Protein AF-A0A953XX83-F1 (afdb_monomer)

Secondary structure (DSSP, 8-state):
--EEEE-S-EETHHHHHHHHSSEEEEESSS--EE--GGGGTPPPPHHHHHHHHHHHHHHHHHHHHHHT-EE-HHHHHHHTS-SEEE-GGGHHHHHHHHHHHHHTS-HHHHHHHHHHHHHHHHHHHHHHTTT---HHHHHTSHHHHHHHHHHHHHHHTT--

Mean predicted aligned error: 3.91 Å

Nearest PDB structures (foldseek):
  1rjn-assembly1_B-2  TM=7.830E-01  e=1.207E-06  Mycobacterium tuberculosis
  1q51-assembly1_B  TM=7.077E-01  e=5.776E-07  Mycobacterium tuberculosis H37Rv
  1q52-assembly1_D  TM=7.060E-01  e=1.543E-06  Mycobacterium tuberculosis H37Rv
  1rjn-assembly1_A-2  TM=7.533E-01  e=2.521E-06  Mycobacterium tuberculosis
  4qii-assembly1_B  TM=6.605E-01  e=7.384E-07  Mycobacterium tuberculosis H37Rv

Foldseek 3Di:
DFEALALAEQEAVRLLVLLQGPAYEYAQDRHWHAYLCVVLVQDDDLLSLLSLCLQQNDVLSVVRNVVSDGHHPVVCCVSRSHVYYDHNVCRVVVRVVVVVVLVVDDPVVSVVVVCVSCVVSVVVVVVCVVPPDPSVVVCVDPVSVVSNVVVVVVVVVVVD

Solvent-accessible surface area (backbone atoms only — not comparable to full-atom values): 8538 Å² total; per-residue (Å²): 119,47,58,30,66,39,84,39,71,21,56,43,70,44,30,46,56,32,34,66,34,79,41,18,35,31,27,62,65,92,30,32,40,25,35,36,44,56,77,46,58,40,73,82,48,70,68,59,49,38,38,41,26,71,44,38,34,61,73,52,35,51,50,39,46,72,67,31,47,65,36,45,39,69,54,32,44,75,49,43,56,22,80,44,72,29,58,75,91,46,34,62,63,52,37,52,50,51,37,51,58,60,55,72,48,60,64,68,60,51,55,52,52,54,48,60,72,47,40,64,49,52,51,54,53,60,58,39,77,77,74,56,79,62,45,70,62,50,57,72,35,70,71,30,47,50,35,44,49,52,49,52,55,58,56,56,64,73,75,114

Radius of gyration: 17.25 Å; Cα contacts (8 Å, |Δi|>4): 221; chains: 1; bounding box: 45×36×39 Å

Sequence (160 aa):
PVVAAVNGHAIAGGCILAAACDSALMVNQGASIGVPELAVGVPFPPLPLEILRHAIGTPAAQRLAFSCENVAPEKALQLGLVQQLTDADKLIPAAIEEATRLGTMPRQSFVLTKRQLRAPAMQVLAALKQHAVDVTAEWHTPRVKEAIQQFVNATLKRRD

Structure (mmCIF, N/CA/C/O backbone):
data_AF-A0A953XX83-F1
#
_entry.id   AF-A0A953XX83-F1
#
loop_
_atom_site.group_PDB
_atom_site.id
_atom_site.type_symbol
_atom_site.label_atom_id
_atom_site.label_alt_id
_atom_site.label_comp_id
_atom_site.label_asym_id
_atom_site.label_entity_id
_atom_site.label_seq_id
_atom_site.pdbx_PDB_ins_code
_atom_site.Cartn_x
_atom_site.Cartn_y
_atom_site.Cartn_z
_atom_site.occupancy
_atom_site.B_iso_or_equiv
_atom_site.auth_seq_id
_atom_site.auth_comp_id
_atom_site.auth_asym_id
_atom_site.auth_atom_id
_atom_site.pdbx_PDB_model_num
ATOM 1 N N . PRO A 1 1 ? -6.446 -8.097 13.066 1.00 96.56 1 PRO A N 1
ATOM 2 C CA . PRO A 1 1 ? -6.326 -6.994 12.079 1.00 96.56 1 PRO A CA 1
ATOM 3 C C . PRO A 1 1 ? -4.853 -6.593 11.978 1.00 96.56 1 PRO A C 1
ATOM 5 O O . PRO A 1 1 ? -4.122 -6.829 12.935 1.00 96.56 1 PRO A O 1
ATOM 8 N N . VAL A 1 2 ? -4.420 -6.037 10.849 1.00 98.25 2 VAL A N 1
ATOM 9 C CA . VAL A 1 2 ? -3.066 -5.487 10.673 1.00 98.25 2 VAL A CA 1
ATOM 10 C C . VAL A 1 2 ? -3.194 -4.010 10.321 1.00 98.25 2 VAL A C 1
ATOM 12 O O . VAL A 1 2 ? -3.904 -3.687 9.372 1.00 98.25 2 VAL A O 1
ATOM 15 N N . VAL A 1 3 ? -2.522 -3.134 11.068 1.00 98.75 3 VAL A N 1
ATOM 16 C CA . VAL A 1 3 ? -2.539 -1.681 10.849 1.00 98.75 3 VAL A CA 1
ATOM 17 C C . VAL A 1 3 ? -1.120 -1.205 10.550 1.00 98.75 3 VAL A C 1
ATOM 19 O O . VAL A 1 3 ? -0.202 -1.515 11.307 1.00 98.75 3 VAL A O 1
ATOM 22 N N . ALA A 1 4 ? -0.932 -0.483 9.446 1.00 98.81 4 ALA A N 1
ATOM 23 C CA . ALA A 1 4 ? 0.338 0.161 9.125 1.00 98.81 4 ALA A CA 1
AT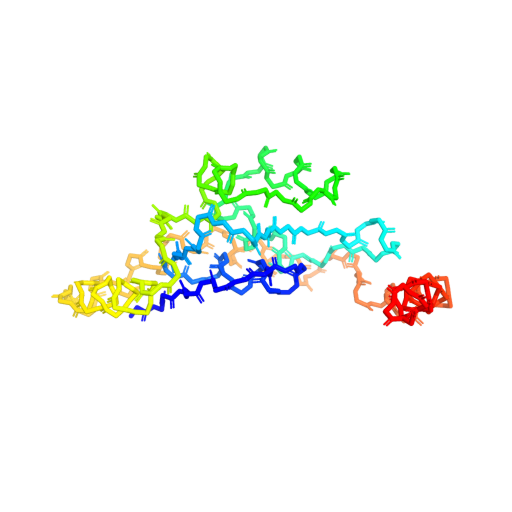OM 24 C C . ALA A 1 4 ? 0.425 1.540 9.791 1.00 98.81 4 ALA A C 1
ATOM 26 O O . ALA A 1 4 ? -0.489 2.351 9.665 1.00 98.81 4 ALA A O 1
ATOM 27 N N . ALA A 1 5 ? 1.548 1.813 10.452 1.00 98.75 5 ALA A N 1
ATOM 28 C CA . ALA A 1 5 ? 1.916 3.133 10.951 1.00 98.75 5 ALA A CA 1
ATOM 29 C C . ALA A 1 5 ? 3.070 3.679 10.095 1.00 98.75 5 ALA A C 1
ATOM 31 O O . ALA A 1 5 ? 4.228 3.314 10.292 1.00 98.75 5 ALA A O 1
ATOM 32 N N . VAL A 1 6 ? 2.752 4.515 9.109 1.00 98.69 6 VAL A N 1
ATOM 33 C CA . VAL A 1 6 ? 3.701 5.043 8.123 1.00 98.69 6 VAL A CA 1
ATOM 34 C C . VAL A 1 6 ? 4.324 6.338 8.650 1.00 98.69 6 VAL A C 1
ATOM 36 O O . VAL A 1 6 ? 3.765 7.425 8.518 1.00 98.69 6 VAL A O 1
ATOM 39 N N . ASN A 1 7 ? 5.495 6.215 9.273 1.00 98.06 7 ASN A N 1
ATOM 40 C CA . ASN A 1 7 ? 6.207 7.306 9.949 1.00 98.06 7 ASN A CA 1
ATOM 41 C C . ASN A 1 7 ? 7.165 8.111 9.049 1.00 98.06 7 ASN A C 1
ATOM 43 O O . ASN A 1 7 ? 7.943 8.918 9.551 1.00 98.06 7 ASN A O 1
ATOM 47 N N . GLY A 1 8 ? 7.145 7.875 7.738 1.00 97.94 8 GLY A N 1
ATOM 48 C CA . GLY A 1 8 ? 8.071 8.467 6.778 1.00 97.94 8 GLY A CA 1
ATOM 49 C C . GLY A 1 8 ? 7.779 7.990 5.358 1.00 97.94 8 GLY A C 1
ATOM 50 O O . GLY A 1 8 ? 6.660 7.582 5.048 1.00 97.94 8 GLY A O 1
ATOM 51 N N . HIS A 1 9 ? 8.780 8.029 4.481 1.00 98.25 9 HIS A N 1
ATOM 52 C CA . HIS A 1 9 ? 8.607 7.592 3.096 1.00 98.25 9 HIS A CA 1
ATOM 53 C C . HIS A 1 9 ? 8.284 6.089 2.987 1.00 98.25 9 HIS A C 1
ATOM 55 O O . HIS A 1 9 ? 9.043 5.247 3.465 1.00 98.25 9 HIS A O 1
ATOM 61 N N . ALA A 1 10 ? 7.199 5.753 2.291 1.00 98.31 10 ALA A N 1
ATOM 62 C CA . ALA A 1 10 ? 6.774 4.390 1.975 1.00 98.31 10 ALA A CA 1
ATOM 63 C C . ALA A 1 10 ? 6.807 4.179 0.455 1.00 98.31 10 ALA A C 1
ATOM 65 O O . ALA A 1 10 ? 5.803 4.313 -0.237 1.00 98.31 10 ALA A O 1
ATOM 66 N N . ILE A 1 11 ? 7.989 3.888 -0.084 1.00 97.31 11 ILE A N 1
ATOM 67 C CA . ILE A 1 11 ? 8.221 3.833 -1.534 1.00 97.31 11 ILE A CA 1
ATOM 68 C C . ILE A 1 11 ? 8.301 2.385 -2.014 1.00 97.31 11 ILE A C 1
ATOM 70 O O . ILE A 1 11 ? 8.857 1.532 -1.315 1.00 97.31 11 ILE A O 1
ATOM 74 N N . ALA A 1 12 ? 7.768 2.116 -3.208 1.00 95.62 12 ALA A N 1
ATOM 75 C CA . ALA A 1 12 ? 7.785 0.806 -3.853 1.00 95.62 12 ALA A CA 1
ATOM 76 C C . ALA A 1 12 ? 7.187 -0.273 -2.931 1.00 95.62 12 ALA A C 1
ATOM 78 O O . ALA A 1 12 ? 6.018 -0.196 -2.545 1.00 95.62 12 ALA A O 1
ATOM 79 N N . GLY A 1 13 ? 8.000 -1.230 -2.473 1.00 95.94 13 GLY A N 1
ATOM 80 C CA . GLY A 1 13 ? 7.577 -2.254 -1.515 1.00 95.94 13 GLY A CA 1
ATOM 81 C C . GLY A 1 13 ? 6.966 -1.687 -0.226 1.00 95.94 13 GLY A C 1
ATOM 82 O O . GLY A 1 13 ? 6.027 -2.275 0.300 1.00 95.94 13 GLY A O 1
ATOM 83 N N . GLY A 1 14 ? 7.422 -0.521 0.248 1.00 97.94 14 GLY A N 1
ATOM 84 C CA . GLY A 1 14 ? 6.831 0.148 1.413 1.00 97.94 14 GLY A CA 1
ATOM 85 C C . GLY A 1 14 ? 5.379 0.580 1.181 1.00 97.94 14 GLY A C 1
ATOM 86 O O . GLY A 1 14 ? 4.534 0.378 2.052 1.00 97.94 14 GLY A O 1
ATOM 87 N N . CYS A 1 15 ? 5.070 1.099 -0.014 1.00 98.38 15 CYS A N 1
ATOM 88 C CA . CYS A 1 15 ? 3.706 1.446 -0.423 1.00 98.38 15 CYS A CA 1
ATOM 89 C C . CYS A 1 15 ? 2.816 0.199 -0.460 1.00 98.38 15 CYS A C 1
ATOM 91 O O . CYS A 1 15 ? 1.716 0.191 0.089 1.00 98.38 15 CYS A O 1
ATOM 93 N N . ILE A 1 16 ? 3.326 -0.889 -1.041 1.00 98.06 16 ILE A N 1
ATOM 94 C CA . ILE A 1 16 ? 2.590 -2.153 -1.147 1.00 98.06 16 ILE A CA 1
ATOM 95 C C . ILE A 1 16 ? 2.338 -2.790 0.220 1.00 98.06 16 ILE A C 1
ATOM 97 O O . ILE A 1 16 ? 1.250 -3.314 0.450 1.00 98.06 16 ILE A O 1
ATOM 101 N N . LEU A 1 17 ? 3.300 -2.726 1.144 1.00 98.19 17 LEU A N 1
ATOM 102 C CA . LEU A 1 17 ? 3.103 -3.200 2.514 1.00 98.19 17 LEU A CA 1
ATOM 103 C C . LEU A 1 17 ? 1.998 -2.413 3.225 1.00 98.19 17 LEU A C 1
ATOM 105 O O . LEU A 1 17 ? 1.136 -3.029 3.848 1.00 98.19 17 LEU A O 1
ATOM 109 N N . ALA A 1 18 ? 1.981 -1.083 3.086 1.00 98.50 18 ALA A N 1
ATOM 110 C CA . ALA A 1 18 ? 0.914 -0.252 3.639 1.00 98.50 18 ALA A CA 1
ATOM 111 C C . ALA A 1 18 ? -0.453 -0.596 3.018 1.00 98.50 18 ALA A C 1
ATOM 113 O O . ALA A 1 18 ? -1.411 -0.845 3.746 1.00 98.50 18 ALA A O 1
ATOM 114 N N . ALA A 1 19 ? -0.523 -0.713 1.688 1.00 98.12 19 ALA A N 1
ATOM 115 C CA . ALA A 1 19 ? -1.741 -1.058 0.954 1.00 98.12 19 ALA A CA 1
ATOM 116 C C . ALA A 1 19 ? -2.268 -2.480 1.248 1.00 98.12 19 ALA A C 1
ATOM 118 O O . ALA A 1 19 ? -3.454 -2.753 1.079 1.00 98.12 19 ALA A O 1
ATOM 119 N N . ALA A 1 20 ? -1.406 -3.404 1.687 1.00 97.94 20 ALA A N 1
ATOM 120 C CA . ALA A 1 20 ? -1.792 -4.774 2.031 1.00 97.94 20 ALA A CA 1
ATOM 121 C C . ALA A 1 20 ? -2.402 -4.918 3.442 1.00 97.94 20 ALA A C 1
ATOM 123 O O . ALA A 1 20 ? -3.010 -5.961 3.752 1.00 97.94 20 ALA A O 1
ATOM 124 N N . CYS A 1 21 ? -2.223 -3.916 4.308 1.00 98.44 21 CYS A N 1
ATOM 125 C CA . CYS A 1 21 ? -2.787 -3.888 5.657 1.00 98.44 21 CYS A CA 1
ATOM 126 C C . CYS A 1 21 ? -4.319 -3.754 5.636 1.00 98.44 21 CYS A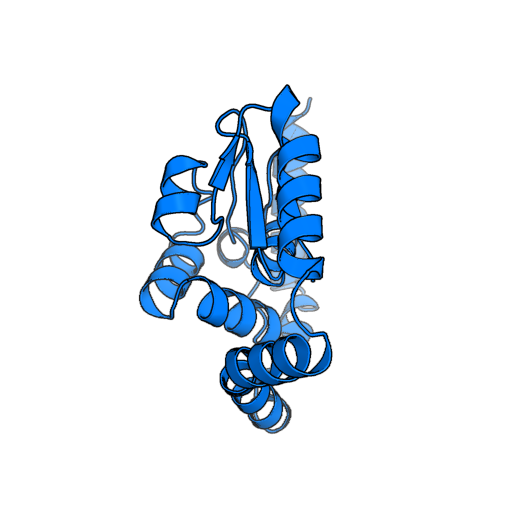 C 1
ATOM 128 O O . CYS A 1 21 ? -4.937 -3.557 4.597 1.00 98.44 21 CYS A O 1
ATOM 130 N N . ASP A 1 22 ? -4.961 -3.958 6.787 1.00 98.00 22 ASP A N 1
ATOM 131 C CA . ASP A 1 22 ? -6.407 -3.726 6.930 1.00 98.00 22 ASP A CA 1
ATOM 132 C C . ASP A 1 22 ? -6.730 -2.231 7.091 1.00 98.00 22 ASP A C 1
ATOM 134 O O . ASP A 1 22 ? -7.840 -1.813 6.780 1.00 98.00 22 ASP A O 1
ATOM 138 N N . SER A 1 23 ? -5.765 -1.451 7.583 1.00 98.12 23 SER A N 1
ATOM 139 C CA . SER A 1 23 ? -5.798 0.009 7.679 1.00 98.12 23 SER A CA 1
ATOM 140 C C . SER A 1 23 ? -4.363 0.549 7.666 1.00 98.12 23 SER A C 1
ATOM 142 O O . SER A 1 23 ? -3.431 -0.150 8.079 1.00 98.12 23 SER A O 1
ATOM 144 N N . ALA A 1 24 ? -4.170 1.775 7.201 1.00 98.62 24 ALA A N 1
ATOM 145 C CA . ALA A 1 24 ? -2.896 2.474 7.184 1.00 98.62 24 ALA A CA 1
ATOM 146 C C . ALA A 1 24 ? -3.078 3.922 7.649 1.00 98.62 24 ALA A C 1
ATOM 148 O O . ALA A 1 24 ? -3.916 4.662 7.131 1.00 98.62 24 ALA A O 1
ATOM 149 N N . LEU A 1 25 ? -2.268 4.323 8.624 1.00 98.81 25 LEU A N 1
ATOM 150 C CA . LEU A 1 25 ? -2.146 5.690 9.114 1.00 98.81 25 LEU A CA 1
ATOM 151 C C . LEU A 1 25 ? -0.784 6.234 8.698 1.00 98.81 25 LEU A C 1
ATOM 153 O O . LEU A 1 25 ? 0.189 5.481 8.650 1.00 98.81 25 LEU A O 1
ATOM 157 N N . MET A 1 26 ? -0.696 7.530 8.415 1.00 98.81 26 MET A N 1
ATOM 158 C CA . MET A 1 26 ? 0.540 8.156 7.943 1.00 98.81 26 MET A CA 1
ATOM 159 C C . MET A 1 26 ? 0.779 9.504 8.608 1.00 98.81 26 MET A C 1
ATOM 161 O O . MET A 1 26 ? -0.166 10.228 8.914 1.00 98.81 26 MET A O 1
ATOM 165 N N . VAL A 1 27 ? 2.046 9.860 8.817 1.00 98.81 27 VAL A N 1
ATOM 166 C CA . VAL A 1 27 ? 2.381 11.220 9.252 1.00 98.81 27 VAL A CA 1
ATOM 167 C C . VAL A 1 27 ? 1.938 12.248 8.214 1.00 98.81 27 VAL A C 1
ATOM 169 O O . VAL A 1 27 ? 2.086 12.044 7.010 1.00 98.81 27 VAL A O 1
ATOM 172 N N . ASN A 1 28 ? 1.390 13.362 8.684 1.00 98.38 28 ASN A N 1
ATOM 173 C CA . ASN A 1 28 ? 0.873 14.439 7.842 1.00 98.38 28 ASN A CA 1
ATOM 174 C C . ASN A 1 28 ? 1.964 15.266 7.143 1.00 98.38 28 ASN A C 1
ATOM 176 O O . ASN A 1 28 ? 1.646 16.015 6.230 1.00 98.38 28 ASN A O 1
ATOM 180 N N . GLN A 1 29 ? 3.231 15.150 7.545 1.00 97.25 29 GLN A N 1
ATOM 181 C CA . GLN A 1 29 ? 4.335 15.944 7.004 1.00 97.25 29 GLN A CA 1
ATOM 182 C C . GLN A 1 29 ? 5.614 15.119 6.848 1.00 97.25 29 GLN A C 1
ATOM 184 O O . GLN A 1 29 ? 5.818 14.123 7.539 1.00 97.25 29 GLN A O 1
ATOM 189 N N . GLY A 1 30 ? 6.499 15.557 5.946 1.00 96.25 30 GLY A N 1
ATOM 190 C CA . GLY A 1 30 ? 7.837 14.971 5.780 1.00 96.25 30 GLY A CA 1
ATOM 191 C C . GLY A 1 30 ? 7.850 13.528 5.261 1.00 96.25 30 GLY A C 1
ATOM 192 O O . GLY A 1 30 ? 8.843 12.824 5.424 1.00 96.25 30 GLY A O 1
ATOM 193 N N . ALA A 1 31 ? 6.758 13.075 4.646 1.00 98.06 31 ALA A N 1
ATOM 194 C CA . ALA A 1 31 ? 6.598 11.715 4.155 1.00 98.06 31 ALA A CA 1
ATOM 195 C C . ALA A 1 31 ? 5.986 11.700 2.752 1.00 98.06 31 ALA A C 1
ATOM 197 O O . ALA A 1 31 ? 5.342 12.650 2.316 1.00 98.06 31 ALA A O 1
ATOM 198 N N . SER A 1 32 ? 6.194 10.601 2.033 1.00 98.31 32 SER A N 1
ATOM 199 C CA . SER A 1 32 ? 5.564 10.361 0.736 1.00 98.31 32 SER A CA 1
ATOM 200 C C . SER A 1 32 ? 5.359 8.871 0.509 1.00 98.31 32 SER A C 1
ATOM 202 O O . SER A 1 32 ? 6.053 8.046 1.104 1.00 98.31 32 SER A O 1
ATOM 204 N N . ILE A 1 33 ? 4.393 8.516 -0.328 1.00 98.69 33 ILE A N 1
ATOM 205 C CA . ILE A 1 33 ? 4.038 7.126 -0.624 1.00 98.69 33 ILE A CA 1
ATOM 206 C C . ILE A 1 33 ? 3.788 6.974 -2.121 1.00 98.69 33 ILE A C 1
ATOM 208 O O . ILE A 1 33 ? 3.182 7.842 -2.745 1.00 98.69 33 ILE A O 1
ATOM 212 N N . GLY A 1 34 ? 4.292 5.904 -2.725 1.00 97.88 34 GLY A N 1
ATOM 213 C CA . GLY A 1 34 ? 4.199 5.745 -4.173 1.00 97.88 34 GLY A CA 1
ATOM 214 C C . GLY A 1 34 ? 4.904 4.512 -4.707 1.00 97.88 34 GLY A C 1
ATOM 215 O O . GLY A 1 34 ? 5.540 3.760 -3.965 1.00 97.88 34 GLY A O 1
ATOM 216 N N . VAL A 1 35 ? 4.763 4.323 -6.014 1.00 97.19 35 VAL A N 1
ATOM 217 C CA . VAL A 1 35 ? 5.270 3.178 -6.776 1.00 97.19 35 VAL A CA 1
ATOM 218 C C . VAL A 1 35 ? 6.059 3.664 -8.006 1.00 97.19 35 VAL A C 1
ATOM 220 O O . VAL A 1 35 ? 5.516 3.723 -9.110 1.00 97.19 35 VAL A O 1
ATOM 223 N N . PRO A 1 36 ? 7.330 4.085 -7.833 1.00 95.19 36 PRO A N 1
ATOM 224 C CA . PRO A 1 36 ? 8.138 4.674 -8.901 1.00 95.19 36 PRO A CA 1
ATOM 225 C C . PRO A 1 36 ? 8.874 3.642 -9.778 1.00 95.19 36 PRO A C 1
ATOM 227 O O . PRO A 1 36 ? 9.781 4.009 -10.522 1.00 95.19 36 PRO A O 1
ATOM 230 N N . GLU A 1 37 ? 8.545 2.351 -9.687 1.00 94.44 37 GLU A N 1
ATOM 231 C CA . GLU A 1 37 ? 9.291 1.240 -10.294 1.00 94.44 37 GLU A CA 1
ATOM 232 C C . GLU A 1 37 ? 9.511 1.416 -11.804 1.00 94.44 37 GLU A C 1
ATOM 234 O O . GLU A 1 37 ? 10.614 1.155 -12.294 1.00 94.44 37 GLU A O 1
ATOM 239 N N . LEU A 1 38 ? 8.517 1.929 -12.542 1.00 94.19 38 LEU A N 1
ATOM 240 C CA . LEU A 1 38 ? 8.665 2.148 -13.984 1.00 94.19 38 LEU A CA 1
ATOM 241 C C . LEU A 1 38 ? 9.714 3.224 -14.305 1.00 94.19 38 LEU A C 1
ATOM 243 O O . LEU A 1 38 ? 10.443 3.068 -15.283 1.00 94.19 38 LEU A O 1
ATOM 247 N N . ALA A 1 39 ? 9.864 4.259 -13.471 1.00 93.06 39 ALA A N 1
ATOM 248 C CA . ALA A 1 39 ? 10.912 5.271 -13.632 1.00 93.06 39 ALA A CA 1
ATOM 249 C C . ALA A 1 39 ? 12.320 4.707 -13.372 1.00 93.06 39 ALA A C 1
ATOM 251 O O . ALA A 1 39 ? 13.299 5.224 -13.905 1.00 93.06 39 ALA A O 1
ATOM 252 N N . VAL A 1 40 ? 12.427 3.622 -12.595 1.00 92.81 40 VAL A N 1
ATOM 253 C CA . VAL A 1 40 ? 13.674 2.857 -12.403 1.00 92.81 40 VAL A CA 1
ATOM 254 C C . VAL A 1 40 ? 13.932 1.900 -13.580 1.00 92.81 40 VAL A C 1
ATOM 256 O O . VAL A 1 40 ? 15.019 1.346 -13.707 1.00 92.81 40 VAL A O 1
ATOM 259 N N . GLY A 1 41 ? 12.952 1.699 -14.467 1.00 92.25 41 GLY A N 1
ATOM 260 C CA . GLY A 1 41 ? 13.017 0.725 -15.559 1.00 92.25 41 GLY A CA 1
ATOM 261 C C . GLY A 1 41 ? 12.631 -0.695 -15.137 1.00 92.25 41 GLY A C 1
ATOM 262 O O . GLY A 1 41 ? 12.892 -1.647 -15.877 1.00 92.25 41 GLY A O 1
ATOM 263 N N . VAL A 1 42 ? 12.003 -0.844 -13.966 1.00 92.25 42 VAL A N 1
ATOM 264 C CA . VAL A 1 42 ? 11.589 -2.128 -13.399 1.00 92.25 42 VAL A CA 1
ATOM 265 C C . VAL A 1 42 ? 10.093 -2.337 -13.655 1.00 92.25 42 VAL A C 1
ATOM 267 O O . VAL A 1 42 ? 9.273 -1.548 -13.186 1.00 92.25 42 VAL A O 1
ATOM 270 N N . PRO A 1 43 ? 9.692 -3.390 -14.388 1.00 90.31 43 PRO A N 1
ATOM 271 C CA . PRO A 1 43 ? 8.281 -3.680 -14.601 1.00 90.31 43 PRO A CA 1
ATOM 272 C C . PRO A 1 43 ? 7.603 -4.141 -13.304 1.00 90.31 43 PRO A C 1
ATOM 274 O O . PRO A 1 43 ? 8.186 -4.868 -12.496 1.00 90.31 43 PRO A O 1
ATOM 277 N N . PHE A 1 44 ? 6.351 -3.721 -13.121 1.00 89.69 44 PHE A N 1
ATOM 278 C CA . PHE A 1 44 ? 5.591 -3.955 -11.898 1.00 89.69 44 PHE A CA 1
ATOM 279 C C . PHE A 1 44 ? 5.014 -5.385 -11.849 1.00 89.69 44 PHE A C 1
ATOM 281 O O . PHE A 1 44 ? 4.280 -5.762 -12.768 1.00 89.69 44 PHE A O 1
ATOM 288 N N . PRO A 1 45 ? 5.289 -6.202 -10.812 1.00 89.12 45 PRO A N 1
ATOM 289 C CA . PRO A 1 45 ? 4.797 -7.576 -10.768 1.00 89.12 45 PRO A CA 1
ATOM 290 C C . PRO A 1 45 ? 3.274 -7.652 -10.560 1.00 89.12 45 PRO A C 1
ATOM 292 O O . PRO A 1 45 ? 2.692 -6.774 -9.917 1.00 89.12 45 PRO A O 1
ATOM 295 N N . PRO A 1 46 ? 2.604 -8.726 -11.016 1.00 89.94 46 PRO A N 1
ATOM 296 C CA . PRO A 1 46 ? 1.146 -8.815 -10.927 1.00 89.94 46 PRO A CA 1
ATOM 297 C C . PRO A 1 46 ? 0.581 -8.792 -9.497 1.00 89.94 46 PRO A C 1
ATOM 299 O O . PRO A 1 46 ? -0.408 -8.116 -9.237 1.00 89.94 46 PRO A O 1
ATOM 302 N N . LEU A 1 47 ? 1.226 -9.490 -8.553 1.00 91.25 47 LEU A N 1
ATOM 303 C CA . LEU A 1 47 ? 0.822 -9.542 -7.138 1.00 91.25 47 LEU A CA 1
ATOM 304 C C . LEU A 1 47 ? 0.697 -8.154 -6.485 1.00 91.25 47 LEU A C 1
ATOM 306 O O . LEU A 1 47 ? -0.395 -7.816 -6.026 1.00 91.25 47 LEU A O 1
ATOM 310 N N . PRO A 1 48 ? 1.766 -7.342 -6.414 1.00 93.75 48 PRO A N 1
ATOM 311 C CA . PRO A 1 48 ? 1.683 -6.018 -5.818 1.00 93.75 48 PRO A CA 1
ATOM 312 C C . PRO A 1 48 ? 0.743 -5.087 -6.602 1.00 93.75 48 PRO A C 1
ATOM 314 O O . PRO A 1 48 ? 0.128 -4.213 -5.997 1.00 93.75 48 PRO A O 1
ATOM 317 N N . LEU A 1 49 ? 0.565 -5.286 -7.917 1.00 93.69 49 LEU A N 1
ATOM 318 C CA . LEU A 1 49 ? -0.369 -4.481 -8.708 1.00 93.69 49 LEU A CA 1
ATOM 319 C C . LEU A 1 49 ? -1.826 -4.742 -8.307 1.00 93.69 49 LEU A C 1
ATOM 321 O O . LEU A 1 49 ? -2.604 -3.800 -8.177 1.00 93.69 49 LEU A O 1
ATOM 325 N N . GLU A 1 50 ? -2.190 -6.001 -8.063 1.00 95.25 50 GLU A N 1
ATOM 326 C CA . GLU A 1 50 ? -3.519 -6.359 -7.555 1.00 95.25 50 GLU A CA 1
ATOM 327 C C . GLU A 1 50 ? -3.746 -5.869 -6.120 1.00 95.25 50 GLU A C 1
ATOM 329 O O . GLU A 1 50 ? -4.849 -5.433 -5.795 1.00 95.25 50 GLU A O 1
ATOM 334 N N . ILE A 1 51 ? -2.707 -5.854 -5.274 1.00 96.75 51 ILE A N 1
ATOM 335 C CA . ILE A 1 51 ? -2.781 -5.228 -3.941 1.00 96.75 51 ILE A CA 1
ATOM 336 C C . ILE A 1 51 ? -3.081 -3.730 -4.075 1.00 96.75 51 ILE A C 1
ATOM 338 O O . ILE A 1 51 ? -3.990 -3.222 -3.420 1.00 96.75 51 ILE A O 1
ATOM 342 N N . LEU A 1 52 ? -2.368 -3.029 -4.960 1.00 97.19 52 LEU A N 1
ATOM 343 C CA . LEU A 1 52 ? -2.581 -1.602 -5.192 1.00 97.19 52 LEU A CA 1
ATOM 344 C C . LEU A 1 52 ? -3.990 -1.322 -5.740 1.00 97.19 52 LEU A C 1
ATOM 346 O O . LEU A 1 52 ? -4.680 -0.433 -5.246 1.00 97.19 52 LEU A O 1
ATOM 350 N N . ARG A 1 53 ? -4.456 -2.107 -6.719 1.00 96.94 53 ARG A N 1
ATOM 351 C CA . ARG A 1 53 ? -5.821 -1.995 -7.267 1.00 96.94 53 ARG A CA 1
ATOM 352 C C . ARG A 1 53 ? -6.889 -2.266 -6.216 1.00 96.94 53 ARG A C 1
ATOM 354 O O . ARG A 1 53 ? -7.901 -1.574 -6.212 1.00 96.94 53 ARG A O 1
ATOM 361 N N . HIS A 1 54 ? -6.676 -3.240 -5.334 1.00 96.19 54 HIS A N 1
ATOM 362 C CA . HIS A 1 54 ? -7.590 -3.509 -4.228 1.00 96.19 54 HIS A CA 1
ATOM 363 C C . HIS A 1 54 ? -7.691 -2.316 -3.268 1.00 96.19 54 HIS A C 1
ATOM 365 O O . HIS A 1 54 ? -8.790 -1.999 -2.825 1.00 96.19 54 HIS A O 1
ATOM 371 N N . ALA A 1 55 ? -6.571 -1.644 -2.985 1.00 96.69 55 ALA A N 1
ATOM 372 C CA . ALA A 1 55 ? -6.535 -0.520 -2.056 1.00 96.69 55 ALA A CA 1
ATOM 373 C C . ALA A 1 55 ? -7.192 0.755 -2.615 1.00 96.69 55 ALA A C 1
ATOM 375 O O . ALA A 1 55 ? -7.995 1.375 -1.925 1.00 96.69 55 ALA A O 1
ATOM 376 N N . ILE A 1 56 ? -6.867 1.148 -3.854 1.00 97.38 56 ILE A N 1
ATOM 377 C CA . ILE A 1 56 ? -7.256 2.467 -4.401 1.00 97.38 56 ILE A CA 1
ATOM 378 C C . ILE A 1 56 ? -8.095 2.414 -5.683 1.00 97.38 56 ILE A C 1
ATOM 380 O O . ILE A 1 56 ? -8.434 3.443 -6.267 1.00 97.38 56 ILE A O 1
ATOM 384 N N . GLY A 1 57 ? -8.453 1.217 -6.141 1.00 97.12 57 GLY A N 1
ATOM 385 C CA . GLY A 1 57 ? -9.177 1.011 -7.390 1.00 97.12 57 GLY A CA 1
ATOM 386 C C . GLY A 1 57 ? -8.297 1.147 -8.637 1.00 97.12 57 GLY A C 1
ATOM 387 O O . GLY A 1 57 ? -7.233 1.771 -8.640 1.00 97.12 57 GLY A O 1
ATOM 388 N N . THR A 1 58 ? -8.758 0.564 -9.745 1.00 96.50 58 THR A N 1
ATOM 389 C CA . THR A 1 58 ? -8.001 0.506 -11.008 1.00 96.50 58 THR A CA 1
ATOM 390 C C . THR A 1 58 ? -7.591 1.877 -11.560 1.00 96.50 58 THR A C 1
ATOM 392 O O . THR A 1 58 ? -6.418 2.023 -11.908 1.00 96.50 58 THR A O 1
ATOM 395 N N . PRO A 1 59 ? -8.469 2.903 -11.624 1.00 97.56 59 PRO A N 1
ATOM 396 C CA . PRO A 1 59 ? -8.091 4.185 -12.223 1.00 97.56 59 PRO A CA 1
ATOM 397 C C . PRO A 1 59 ? -6.978 4.906 -11.453 1.00 97.56 59 PRO A C 1
ATOM 399 O O . PRO A 1 59 ? -6.065 5.469 -12.060 1.00 97.56 59 PRO A O 1
ATOM 402 N N . ALA A 1 60 ? -7.036 4.880 -10.119 1.00 97.31 60 ALA A N 1
ATOM 403 C CA . ALA A 1 60 ? -6.031 5.512 -9.275 1.00 97.31 60 ALA A CA 1
ATOM 404 C C . ALA A 1 60 ? -4.713 4.728 -9.294 1.00 97.31 60 ALA A C 1
ATOM 406 O O . ALA A 1 60 ? -3.655 5.334 -9.456 1.00 97.31 60 ALA A O 1
ATOM 407 N N . ALA A 1 61 ? -4.780 3.392 -9.216 1.00 97.44 61 ALA A N 1
ATOM 408 C CA . ALA A 1 61 ? -3.611 2.521 -9.314 1.00 97.44 61 ALA A CA 1
ATOM 409 C C . ALA A 1 61 ? -2.864 2.717 -10.639 1.00 97.44 61 ALA A C 1
ATOM 411 O O . ALA A 1 61 ? -1.646 2.866 -10.641 1.00 97.44 61 ALA A O 1
ATOM 412 N N . GLN A 1 62 ? -3.589 2.783 -11.761 1.00 96.75 62 GLN A N 1
ATOM 413 C CA . GLN A 1 62 ? -2.998 3.031 -13.075 1.00 96.75 62 GLN A CA 1
ATOM 414 C C . GLN A 1 62 ? -2.325 4.405 -13.145 1.00 96.75 62 GLN A C 1
ATOM 416 O O . GLN A 1 62 ? -1.201 4.511 -13.629 1.00 96.75 62 GLN A O 1
ATOM 421 N N . ARG A 1 63 ? -2.993 5.454 -12.647 1.00 96.69 63 ARG A N 1
ATOM 422 C CA . ARG A 1 63 ? -2.429 6.808 -12.643 1.00 96.69 63 ARG A CA 1
ATOM 423 C C . ARG A 1 63 ? -1.138 6.871 -11.834 1.00 96.69 63 ARG A C 1
ATOM 425 O O . ARG A 1 63 ? -0.157 7.388 -12.347 1.00 96.69 63 ARG A O 1
ATOM 432 N N . LEU A 1 64 ? -1.147 6.327 -10.617 1.00 97.50 64 LEU A N 1
ATOM 433 C CA . LEU A 1 64 ? 0.010 6.333 -9.723 1.00 97.50 64 LEU A CA 1
ATOM 434 C C . LEU A 1 64 ? 1.182 5.523 -10.299 1.00 97.50 64 LEU A C 1
ATOM 436 O O . LEU A 1 64 ? 2.315 5.992 -10.287 1.00 97.50 64 LEU A O 1
ATOM 440 N N . ALA A 1 65 ? 0.906 4.333 -10.845 1.00 96.38 65 ALA A N 1
ATOM 441 C CA . ALA A 1 65 ? 1.934 3.474 -11.429 1.00 96.38 65 ALA A CA 1
ATOM 442 C C . ALA A 1 65 ? 2.571 4.088 -12.685 1.00 96.38 65 AL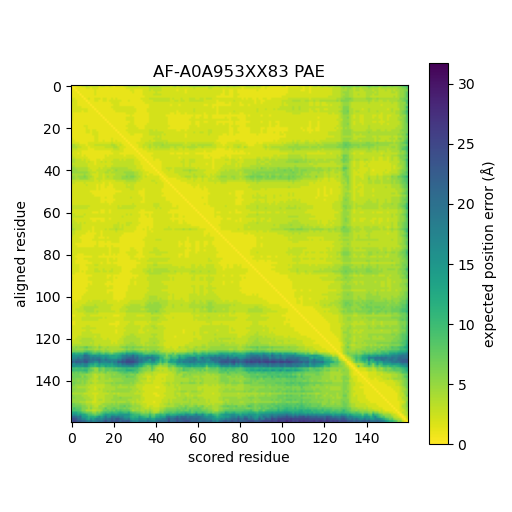A A C 1
ATOM 444 O O . ALA A 1 65 ? 3.774 3.963 -12.884 1.00 96.38 65 ALA A O 1
ATOM 445 N N . PHE A 1 66 ? 1.785 4.755 -13.537 1.00 97.06 66 PHE A N 1
ATOM 446 C CA . PHE A 1 66 ? 2.307 5.365 -14.763 1.00 97.06 66 PHE A CA 1
ATOM 447 C C . PHE A 1 66 ? 2.977 6.717 -14.528 1.00 97.06 66 PHE A C 1
ATOM 449 O O . PHE A 1 66 ? 3.968 7.006 -15.193 1.00 97.06 66 PHE A O 1
ATOM 456 N N . SER A 1 67 ? 2.480 7.534 -13.594 1.00 96.62 67 SER A N 1
ATOM 457 C CA . SER A 1 67 ? 3.129 8.809 -13.268 1.00 96.62 67 SER A CA 1
ATOM 458 C C . SER A 1 67 ? 4.442 8.621 -12.509 1.00 96.62 67 SER A C 1
ATOM 460 O O . SER A 1 67 ? 5.284 9.515 -12.538 1.00 96.62 67 SER A O 1
ATOM 462 N N . CYS A 1 68 ? 4.631 7.469 -11.849 1.00 96.69 68 CYS A N 1
ATOM 463 C CA . CYS A 1 68 ? 5.771 7.189 -10.970 1.00 96.69 68 CYS A CA 1
ATOM 464 C C . CYS A 1 68 ? 5.922 8.213 -9.832 1.00 96.69 68 CYS A C 1
ATOM 466 O O . CYS A 1 68 ? 7.011 8.387 -9.281 1.00 96.69 68 CYS A O 1
ATOM 468 N N . GLU A 1 69 ? 4.841 8.917 -9.491 1.00 95.62 69 GLU A N 1
ATOM 469 C CA . GLU A 1 69 ? 4.858 9.949 -8.463 1.00 95.62 69 GLU A CA 1
ATOM 470 C C . GLU A 1 69 ? 4.896 9.333 -7.063 1.00 95.62 69 GLU A C 1
ATOM 472 O O . GLU A 1 69 ? 4.141 8.415 -6.733 1.00 95.62 69 GLU A O 1
ATOM 477 N N . ASN A 1 70 ? 5.732 9.913 -6.202 1.00 97.56 70 ASN A N 1
ATOM 478 C CA . ASN A 1 70 ? 5.643 9.717 -4.761 1.00 97.56 70 ASN A CA 1
ATOM 479 C C . ASN A 1 70 ? 4.750 10.821 -4.200 1.00 97.56 70 ASN A C 1
ATOM 481 O O . ASN A 1 70 ? 5.159 11.982 -4.143 1.00 97.56 70 ASN A O 1
ATOM 485 N N . VAL A 1 71 ? 3.526 10.473 -3.815 1.00 98.38 71 VAL A N 1
ATOM 486 C CA . VAL A 1 71 ? 2.522 11.464 -3.427 1.00 98.38 71 VAL A CA 1
ATOM 487 C C . VAL A 1 71 ? 2.680 11.885 -1.967 1.00 98.38 71 VAL A C 1
ATOM 489 O O . VAL A 1 71 ? 3.077 11.085 -1.117 1.00 98.38 71 VAL A O 1
ATOM 492 N N . ALA A 1 72 ? 2.359 13.148 -1.680 1.00 98.50 72 ALA A N 1
ATOM 493 C CA . ALA A 1 72 ? 2.320 13.700 -0.326 1.00 98.50 72 ALA A CA 1
ATOM 494 C C . ALA A 1 72 ? 1.154 13.108 0.503 1.00 98.50 72 ALA A C 1
ATOM 496 O O . ALA A 1 72 ? 0.208 12.561 -0.084 1.00 98.50 72 ALA A O 1
ATOM 497 N N . PRO A 1 73 ? 1.178 13.227 1.845 1.00 98.69 73 PRO A N 1
ATOM 498 C CA . PRO A 1 73 ? 0.209 12.581 2.732 1.00 98.69 73 PRO A CA 1
ATOM 499 C C . PRO A 1 73 ? -1.255 12.929 2.423 1.00 98.69 73 PRO A C 1
ATOM 501 O O . PRO A 1 73 ? -2.109 12.044 2.383 1.00 98.69 73 PRO A O 1
ATOM 504 N N . GLU A 1 74 ? -1.565 14.187 2.109 1.00 98.50 74 GLU A N 1
ATOM 505 C CA . GLU A 1 74 ? -2.927 14.624 1.777 1.00 98.50 74 GLU A CA 1
ATOM 506 C C . GLU A 1 74 ? -3.442 13.933 0.517 1.00 98.50 74 GLU A C 1
ATOM 508 O O . GLU A 1 74 ? -4.599 13.512 0.443 1.00 98.50 74 GLU A O 1
ATOM 513 N N . LYS A 1 75 ? -2.571 13.778 -0.483 1.00 98.31 75 LYS A N 1
ATOM 514 C CA . LYS A 1 75 ? -2.931 13.086 -1.715 1.00 98.31 75 LYS A CA 1
ATOM 515 C C . LYS A 1 75 ? -3.068 11.583 -1.484 1.00 98.31 75 LYS A C 1
ATOM 517 O O . LYS A 1 75 ? -3.970 10.977 -2.057 1.00 98.31 75 LYS A O 1
ATOM 522 N N . ALA A 1 76 ? -2.230 10.995 -0.633 1.00 98.38 76 ALA A N 1
ATOM 523 C CA . ALA A 1 76 ? -2.355 9.597 -0.230 1.00 98.38 76 ALA A CA 1
ATOM 524 C C . ALA A 1 76 ? -3.714 9.313 0.427 1.00 98.38 76 ALA A C 1
ATOM 526 O O . ALA A 1 76 ? -4.375 8.340 0.061 1.00 98.38 76 ALA A O 1
ATOM 527 N N . LEU A 1 77 ? -4.158 10.201 1.325 1.00 98.50 77 LEU A N 1
ATOM 528 C CA . LEU A 1 77 ? -5.475 10.132 1.958 1.00 98.50 77 LEU A CA 1
ATOM 529 C C . LEU A 1 77 ? -6.601 10.233 0.918 1.00 98.50 77 LEU A C 1
ATOM 531 O O . LEU A 1 77 ? -7.509 9.408 0.911 1.00 98.50 77 LEU A O 1
ATOM 535 N N . GLN A 1 78 ? -6.517 11.191 -0.012 1.00 98.00 78 GLN A N 1
ATOM 536 C CA . GLN A 1 78 ? -7.509 11.351 -1.088 1.00 98.00 78 GLN A CA 1
ATOM 537 C C . GLN A 1 78 ? -7.612 10.132 -2.013 1.00 98.00 78 GLN A C 1
ATOM 539 O O . GLN A 1 78 ? -8.688 9.846 -2.532 1.00 98.00 78 GLN A O 1
ATOM 544 N N . LEU A 1 79 ? -6.494 9.450 -2.275 1.00 97.19 79 LEU A N 1
ATOM 545 C CA . LEU A 1 79 ? -6.471 8.239 -3.096 1.00 97.19 79 LEU A CA 1
ATOM 546 C C . LEU A 1 79 ? -6.976 7.007 -2.332 1.00 97.19 79 LEU A C 1
ATOM 548 O O . LEU A 1 79 ? -7.285 6.007 -2.969 1.00 97.19 79 LEU A O 1
ATOM 552 N N . GLY A 1 80 ? -7.048 7.066 -1.000 1.00 96.75 80 GLY A N 1
ATOM 553 C CA . GLY A 1 80 ? -7.374 5.922 -0.150 1.00 96.75 80 GLY A CA 1
ATOM 554 C C . GLY A 1 80 ? -6.189 4.993 0.133 1.00 96.75 80 GLY A C 1
ATOM 555 O O . GLY A 1 80 ? -6.398 3.903 0.658 1.00 96.75 80 GLY A O 1
ATOM 556 N N . LEU A 1 81 ? -4.950 5.404 -0.177 1.00 97.44 81 LEU A N 1
ATOM 557 C CA . LEU A 1 81 ? -3.738 4.644 0.181 1.00 97.44 81 LEU A CA 1
ATOM 558 C C . LEU A 1 81 ? -3.560 4.545 1.700 1.00 97.44 81 LEU A C 1
ATOM 560 O O . LEU A 1 81 ? -3.015 3.567 2.205 1.00 97.44 81 LEU A O 1
ATOM 564 N N . VAL A 1 82 ? -4.014 5.575 2.410 1.00 98.44 82 VAL A N 1
ATOM 565 C CA . VAL A 1 82 ? -4.045 5.668 3.869 1.00 98.44 82 VAL A CA 1
ATOM 566 C C . VAL A 1 82 ? -5.420 6.180 4.282 1.00 98.44 82 VAL A C 1
ATOM 568 O O . VAL A 1 82 ? -6.074 6.886 3.516 1.00 98.44 82 VAL A O 1
ATOM 571 N N . GLN A 1 83 ? -5.880 5.808 5.472 1.00 98.19 83 GLN A N 1
ATOM 572 C CA . GLN A 1 83 ? -7.229 6.124 5.954 1.00 98.19 83 GLN A CA 1
ATOM 573 C C . GLN A 1 83 ? -7.240 7.308 6.921 1.00 98.19 83 GLN A C 1
ATOM 575 O O . GLN A 1 83 ? -8.286 7.918 7.130 1.00 98.19 83 GLN A O 1
ATOM 580 N N . GLN A 1 84 ? -6.088 7.656 7.493 1.00 98.44 84 GLN A N 1
ATOM 581 C CA . GLN A 1 84 ? -5.963 8.775 8.416 1.00 98.44 84 GLN A CA 1
ATOM 582 C C . GLN A 1 84 ? -4.539 9.333 8.413 1.00 98.44 84 GLN A C 1
ATOM 584 O O . GLN A 1 84 ? -3.558 8.605 8.249 1.00 98.44 84 GLN A O 1
ATOM 589 N N . LEU A 1 85 ? -4.452 10.647 8.619 1.00 98.75 85 LEU A N 1
ATOM 590 C CA . LEU A 1 85 ? -3.202 11.359 8.834 1.00 98.75 85 LEU A CA 1
ATOM 591 C C . LEU A 1 85 ? -3.066 11.763 10.299 1.00 98.75 85 LEU A C 1
ATOM 593 O O . LEU A 1 85 ? -4.063 12.076 10.955 1.00 98.75 85 LEU A O 1
ATOM 597 N N . THR A 1 86 ? -1.840 11.770 10.809 1.00 98.62 86 THR A N 1
ATOM 598 C CA . THR A 1 86 ? -1.545 12.160 12.193 1.00 98.62 86 THR A CA 1
ATOM 599 C C . THR A 1 86 ? -0.299 13.030 12.271 1.00 98.62 86 THR A C 1
ATOM 601 O O . THR A 1 86 ? 0.562 12.978 11.395 1.00 98.62 86 THR A O 1
ATOM 604 N N . ASP A 1 87 ? -0.156 13.769 13.367 1.00 98.56 87 ASP A N 1
ATOM 605 C CA . ASP A 1 87 ? 1.153 14.289 13.763 1.00 98.56 87 ASP A CA 1
ATOM 606 C C . ASP A 1 87 ? 2.097 13.118 14.106 1.00 98.56 87 ASP A C 1
ATOM 608 O O . ASP A 1 87 ? 1.648 12.010 14.437 1.00 98.56 87 ASP A O 1
ATOM 612 N N . ALA A 1 88 ? 3.410 13.344 14.012 1.00 98.25 88 ALA A N 1
ATOM 613 C CA . ALA A 1 88 ? 4.419 12.295 14.182 1.00 98.25 88 ALA A CA 1
ATOM 614 C C . ALA A 1 88 ? 4.412 11.655 15.581 1.00 98.25 88 ALA A C 1
ATOM 616 O O . ALA A 1 88 ? 4.544 10.438 15.705 1.00 98.25 88 ALA A O 1
ATOM 617 N N . ASP A 1 89 ? 4.203 12.455 16.625 1.00 98.25 89 ASP A N 1
ATOM 618 C CA . ASP A 1 89 ? 4.129 12.025 18.025 1.00 98.25 89 ASP A CA 1
ATOM 619 C C . ASP A 1 89 ? 2.853 11.225 18.348 1.00 98.25 89 ASP A C 1
ATOM 621 O O . ASP A 1 89 ? 2.828 10.445 19.301 1.00 98.25 89 ASP A O 1
ATOM 625 N N . LYS A 1 90 ? 1.806 11.362 17.526 1.00 98.62 90 LYS A N 1
ATOM 626 C CA . LYS A 1 90 ? 0.508 10.687 17.700 1.00 98.62 90 LYS A CA 1
ATOM 627 C C . LYS A 1 90 ? 0.342 9.428 16.855 1.00 98.62 90 LYS A C 1
ATOM 629 O O . LYS A 1 90 ? -0.597 8.670 17.094 1.00 98.62 90 LYS A O 1
ATOM 634 N N . LEU A 1 91 ? 1.230 9.184 15.889 1.00 98.75 91 LEU A N 1
ATOM 635 C CA . LEU A 1 91 ? 1.070 8.103 14.914 1.00 98.75 91 LEU A CA 1
ATOM 636 C C . LEU A 1 91 ? 0.950 6.721 15.569 1.00 98.75 91 LEU A C 1
ATOM 638 O O . LEU A 1 91 ? 0.011 5.979 15.285 1.00 98.75 91 LEU A O 1
ATOM 642 N N . ILE A 1 92 ? 1.901 6.362 16.435 1.00 98.69 92 ILE A N 1
ATOM 643 C CA . ILE A 1 92 ? 1.916 5.038 17.073 1.00 98.69 92 ILE A C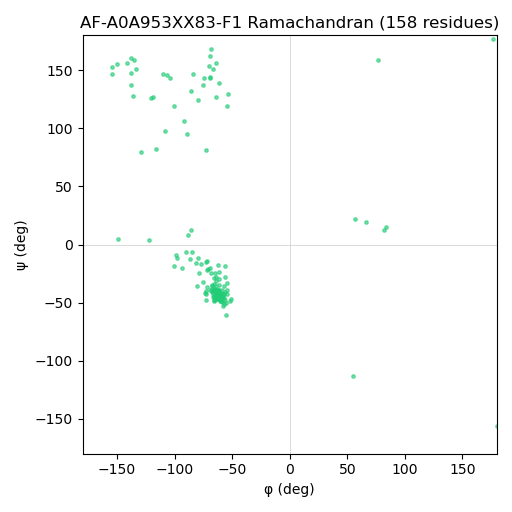A 1
ATOM 644 C C . ILE A 1 92 ? 0.712 4.850 18.010 1.00 98.69 92 ILE A C 1
ATOM 646 O O . ILE A 1 92 ? 0.031 3.833 17.860 1.00 98.69 92 ILE A O 1
ATOM 650 N N . PRO A 1 93 ? 0.383 5.799 18.915 1.00 98.69 93 PRO A N 1
ATOM 651 C CA . PRO A 1 93 ? -0.848 5.725 19.701 1.00 98.69 93 PRO A CA 1
ATOM 652 C C . PRO A 1 93 ? -2.106 5.512 18.849 1.00 98.69 93 PRO A C 1
ATOM 654 O O . PRO A 1 93 ? -2.868 4.586 19.121 1.00 98.69 93 PRO A O 1
ATOM 657 N N . ALA A 1 94 ? -2.283 6.292 17.777 1.00 98.75 94 ALA A N 1
ATOM 658 C CA . ALA A 1 94 ? -3.450 6.189 16.900 1.00 98.75 94 ALA A CA 1
ATOM 659 C C . ALA A 1 94 ? -3.519 4.840 16.160 1.00 98.75 94 ALA A C 1
ATOM 661 O O . ALA A 1 94 ? -4.589 4.248 16.026 1.00 98.75 94 ALA A O 1
ATOM 662 N N . ALA A 1 95 ? -2.379 4.306 15.710 1.00 98.75 95 ALA A N 1
ATOM 663 C CA . ALA A 1 95 ? -2.336 3.004 15.049 1.00 98.75 95 ALA A CA 1
ATOM 664 C C . ALA A 1 95 ? -2.682 1.848 16.007 1.00 98.75 95 ALA A C 1
ATOM 666 O O . ALA A 1 95 ? -3.373 0.904 15.613 1.00 98.75 95 ALA A O 1
ATOM 667 N N . ILE A 1 96 ? -2.234 1.921 17.267 1.00 98.75 96 ILE A N 1
ATOM 668 C CA . ILE A 1 96 ? -2.591 0.948 18.313 1.00 98.75 96 ILE A CA 1
ATOM 669 C C . ILE A 1 96 ? -4.080 1.042 18.647 1.00 98.75 96 ILE A C 1
ATOM 671 O O . ILE A 1 96 ? -4.736 0.007 18.789 1.00 98.75 96 ILE A O 1
ATOM 675 N N . GLU A 1 97 ? -4.620 2.255 18.750 1.00 98.75 97 GLU A N 1
ATOM 676 C CA . GLU A 1 97 ? -6.047 2.485 18.970 1.00 98.75 97 GLU A CA 1
ATOM 677 C C . GLU A 1 97 ? -6.883 1.853 17.851 1.00 98.75 97 GLU A C 1
ATOM 679 O O . GLU A 1 97 ? -7.782 1.058 18.130 1.00 98.75 97 GLU A O 1
ATOM 684 N N . GLU A 1 98 ? -6.533 2.100 16.586 1.00 98.69 98 GLU A N 1
ATOM 685 C CA . GLU A 1 98 ? -7.237 1.521 15.439 1.00 98.69 98 GLU A CA 1
ATOM 686 C C . GLU A 1 98 ? -7.132 -0.012 15.410 1.00 98.69 98 GLU A C 1
ATOM 688 O O . GLU A 1 98 ? -8.126 -0.715 15.198 1.00 98.69 98 GLU A O 1
ATOM 693 N N .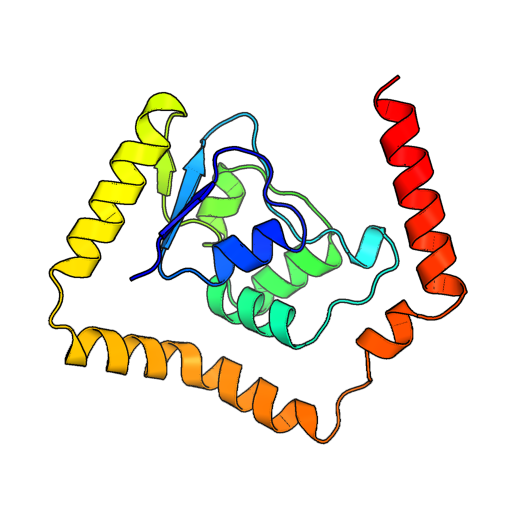 ALA A 1 99 ? -5.948 -0.565 15.687 1.00 98.50 99 ALA A N 1
ATOM 694 C CA . ALA A 1 99 ? -5.758 -2.012 15.764 1.00 98.50 99 ALA A CA 1
ATOM 695 C C . ALA A 1 99 ? -6.598 -2.640 16.889 1.00 98.50 99 ALA A C 1
ATOM 697 O O . ALA A 1 99 ? -7.207 -3.697 16.688 1.00 98.50 99 ALA A O 1
ATOM 698 N N . THR A 1 100 ? -6.663 -1.976 18.045 1.00 98.50 100 THR A N 1
ATOM 699 C CA . THR A 1 100 ? -7.464 -2.392 19.204 1.00 98.50 100 THR A CA 1
ATOM 700 C C . THR A 1 100 ? -8.947 -2.349 18.866 1.00 98.50 100 THR A C 1
ATOM 702 O O . THR A 1 100 ? -9.648 -3.341 19.065 1.00 98.50 100 THR A O 1
ATOM 705 N N . ARG A 1 101 ? -9.414 -1.249 18.265 1.00 98.38 101 ARG A N 1
ATOM 706 C CA . ARG A 1 101 ? -10.800 -1.071 17.822 1.00 98.38 101 ARG A CA 1
ATOM 707 C C . ARG A 1 101 ? -11.216 -2.168 16.848 1.00 98.38 101 ARG A C 1
ATOM 709 O O . ARG A 1 101 ? -12.219 -2.840 17.082 1.00 98.38 101 ARG A O 1
ATOM 716 N N . LEU A 1 102 ? -10.432 -2.417 15.798 1.00 97.81 102 LEU A N 1
ATOM 717 C CA . LEU A 1 102 ? -10.682 -3.518 14.860 1.00 97.81 102 LEU A CA 1
ATOM 718 C C . LEU A 1 102 ? -10.626 -4.894 15.548 1.00 97.81 102 LEU A C 1
ATOM 720 O O . LEU A 1 102 ? -11.304 -5.828 15.121 1.00 97.81 102 LEU A O 1
ATOM 724 N N . GLY A 1 103 ? -9.824 -5.032 16.606 1.00 97.94 103 GLY A N 1
ATOM 725 C CA . GLY A 1 103 ? -9.699 -6.246 17.414 1.00 97.94 103 GLY A CA 1
ATOM 726 C C . GLY A 1 103 ? -10.935 -6.578 18.254 1.00 97.94 103 GLY A C 1
ATOM 727 O O . GLY A 1 103 ? -11.110 -7.739 18.616 1.00 97.94 103 GLY A O 1
ATOM 728 N N . THR A 1 104 ? -11.815 -5.605 18.512 1.00 98.19 104 THR A N 1
ATOM 729 C CA . THR A 1 104 ? -13.089 -5.826 19.229 1.00 98.19 104 THR A CA 1
ATOM 730 C C . THR A 1 104 ? -14.140 -6.559 18.389 1.00 98.19 104 THR A C 1
ATOM 732 O O . THR A 1 104 ? -15.127 -7.061 18.926 1.00 98.19 104 THR A O 1
ATOM 735 N N . MET A 1 105 ? -13.938 -6.648 17.070 1.00 97.88 105 MET A N 1
ATOM 736 C CA . MET A 1 105 ? -14.882 -7.292 16.160 1.00 97.88 105 MET A CA 1
ATOM 737 C C . MET A 1 105 ? -14.924 -8.812 16.381 1.00 97.88 105 MET A C 1
ATOM 739 O O . MET A 1 105 ? -13.873 -9.431 16.585 1.00 97.88 105 MET A O 1
ATOM 743 N N . PRO A 1 106 ? -16.097 -9.467 16.250 1.00 98.31 106 PRO A N 1
ATOM 744 C CA . PRO A 1 106 ? -16.184 -10.921 16.310 1.00 98.31 106 PRO A CA 1
ATOM 745 C C . PRO A 1 106 ? -15.234 -11.573 15.300 1.00 98.31 106 PRO A C 1
ATOM 747 O O . PRO A 1 106 ? -15.350 -11.372 14.087 1.00 98.31 106 PRO A O 1
ATOM 750 N N . ARG A 1 107 ? -14.285 -12.373 15.805 1.00 97.38 107 ARG A N 1
ATOM 751 C CA . ARG A 1 107 ? -13.160 -12.908 15.019 1.00 97.38 107 ARG A CA 1
ATOM 752 C C . ARG A 1 107 ? -13.605 -13.588 13.726 1.00 97.38 107 ARG A C 1
ATOM 754 O O . ARG A 1 107 ? -13.011 -13.353 12.676 1.00 97.38 107 ARG A O 1
ATOM 761 N N 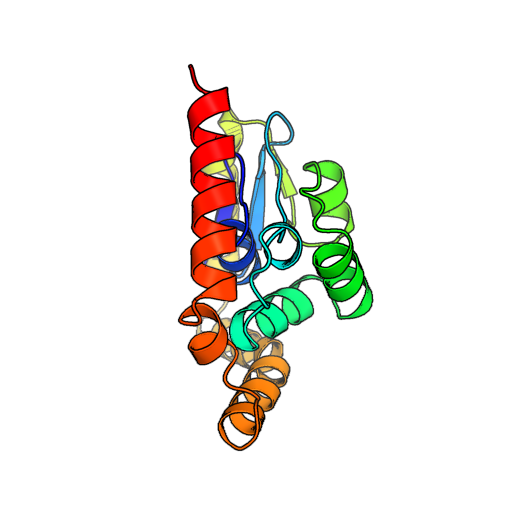. GLN A 1 108 ? -14.618 -14.450 13.804 1.00 98.06 108 GLN A N 1
ATOM 762 C CA . GLN A 1 108 ? -15.079 -15.218 12.648 1.00 98.06 108 GLN A CA 1
ATOM 763 C C . GLN A 1 108 ? -15.670 -14.305 11.570 1.00 98.06 108 GLN A C 1
ATOM 765 O O . GLN A 1 108 ? -15.291 -14.429 10.406 1.00 98.06 108 GLN A O 1
ATOM 770 N N . SER A 1 109 ? -16.514 -13.349 11.962 1.00 98.31 109 SER A N 1
ATOM 771 C CA . SER A 1 109 ? -17.091 -12.360 11.049 1.00 98.31 109 SER A CA 1
ATOM 772 C C . SER A 1 109 ? -15.999 -11.524 10.384 1.00 98.31 109 SER A C 1
ATOM 774 O O . SER A 1 109 ? -15.975 -11.416 9.162 1.00 98.31 109 SER A O 1
ATOM 776 N N . PHE A 1 110 ? -15.030 -11.023 11.157 1.00 98.19 110 PHE A N 1
ATOM 777 C CA . PHE A 1 110 ? -13.923 -10.229 10.617 1.00 98.19 110 PHE A CA 1
ATOM 778 C C . PHE A 1 110 ? -13.103 -11.008 9.579 1.00 98.19 110 PHE A C 1
ATOM 780 O O . PHE A 1 110 ? -12.825 -10.503 8.492 1.00 98.19 110 PHE A O 1
ATOM 787 N N . VAL A 1 111 ? -12.728 -12.256 9.884 1.00 98.19 111 VAL A N 1
ATOM 788 C CA . VAL A 1 111 ? -11.928 -13.091 8.972 1.00 98.19 111 VAL A CA 1
ATOM 789 C C . VAL A 1 111 ? -12.689 -13.405 7.685 1.00 98.19 111 VAL A C 1
ATOM 791 O O . VAL A 1 111 ? -12.095 -13.338 6.607 1.00 98.19 111 VAL A O 1
ATOM 794 N N . LEU A 1 112 ? -13.977 -13.746 7.775 1.00 98.38 112 LEU A N 1
ATOM 795 C CA . LEU A 1 112 ? -14.794 -14.048 6.598 1.00 98.38 112 LEU A CA 1
ATOM 796 C C . LEU A 1 112 ? -14.971 -12.811 5.716 1.00 98.38 112 LEU A C 1
ATOM 798 O O . LEU A 1 112 ? -14.698 -12.892 4.519 1.00 98.38 112 LEU A O 1
ATOM 802 N N . THR A 1 113 ? -15.316 -11.662 6.299 1.00 98.44 113 THR A N 1
ATOM 803 C CA . THR A 1 113 ? -15.455 -10.403 5.557 1.00 98.44 113 THR A CA 1
ATOM 804 C C . THR A 1 113 ? -14.135 -9.986 4.913 1.00 98.44 113 THR A C 1
ATOM 806 O O . THR A 1 113 ? -14.099 -9.697 3.719 1.00 98.44 113 THR A O 1
ATOM 809 N N . LYS A 1 114 ? -13.014 -10.045 5.646 1.00 98.06 114 LYS A N 1
ATOM 810 C CA . LYS A 1 114 ? -11.677 -9.758 5.099 1.00 98.06 114 LYS A CA 1
ATOM 811 C C . LYS A 1 114 ? -11.338 -10.658 3.909 1.00 98.06 114 LYS A C 1
ATOM 813 O O . LYS A 1 114 ? -10.784 -10.187 2.917 1.00 98.06 114 LYS A O 1
ATOM 818 N N . ARG A 1 115 ? -11.661 -11.953 3.990 1.00 97.75 115 ARG A N 1
ATOM 819 C CA . ARG A 1 115 ? -11.456 -12.895 2.878 1.00 97.75 115 ARG A CA 1
ATOM 820 C C . ARG A 1 115 ? -12.330 -12.551 1.678 1.00 97.75 115 ARG A C 1
ATOM 822 O O . ARG A 1 115 ? -11.814 -12.572 0.570 1.00 97.75 115 ARG A O 1
ATOM 829 N N . GLN A 1 116 ? -13.603 -12.217 1.889 1.00 98.00 116 GLN A N 1
ATOM 830 C CA . GLN A 1 116 ? -14.519 -11.832 0.810 1.00 98.00 116 GLN A CA 1
ATOM 831 C C . GLN A 1 116 ? -14.056 -10.555 0.101 1.00 98.00 116 GLN A C 1
ATOM 833 O O . GLN A 1 116 ? -13.984 -10.543 -1.123 1.00 98.00 116 GLN A O 1
ATOM 838 N N . LEU A 1 117 ? -13.649 -9.528 0.854 1.00 97.19 117 LEU A N 1
ATOM 839 C CA . LEU A 1 117 ? -13.123 -8.279 0.292 1.00 97.19 117 LEU A CA 1
ATOM 840 C C . LEU A 1 117 ? -11.880 -8.509 -0.578 1.00 97.19 117 LEU A C 1
ATOM 842 O O . LEU A 1 117 ? -11.735 -7.893 -1.629 1.00 97.19 117 LEU A O 1
ATOM 846 N N . ARG A 1 118 ? -10.991 -9.415 -0.158 1.00 96.88 118 ARG A N 1
ATOM 847 C CA . ARG A 1 118 ? -9.739 -9.719 -0.871 1.00 96.88 118 ARG A CA 1
ATOM 848 C C . ARG A 1 118 ? -9.898 -10.785 -1.961 1.00 96.88 118 ARG A C 1
ATOM 850 O O . ARG A 1 118 ? -8.984 -10.965 -2.764 1.00 96.88 118 ARG A O 1
ATOM 857 N N . ALA A 1 119 ? -11.025 -11.497 -2.006 1.00 96.62 119 ALA A N 1
ATOM 858 C CA . ALA A 1 119 ? -11.232 -12.620 -2.918 1.00 96.62 119 ALA A CA 1
ATOM 859 C C . ALA A 1 119 ? -11.079 -12.250 -4.406 1.00 96.62 119 ALA A C 1
ATOM 861 O O . ALA A 1 119 ? -10.406 -13.014 -5.097 1.00 96.62 119 ALA A O 1
ATOM 862 N N . PRO A 1 120 ? -11.595 -11.108 -4.912 1.00 95.25 120 PRO A N 1
ATOM 863 C CA . PRO A 1 120 ? -11.439 -10.751 -6.324 1.00 95.25 120 PRO A CA 1
ATOM 864 C C . PRO A 1 120 ? -9.972 -10.636 -6.760 1.00 95.25 120 PRO A C 1
ATOM 866 O O . PRO A 1 120 ? -9.567 -11.269 -7.732 1.00 95.25 120 PRO A O 1
ATOM 869 N N . ALA A 1 121 ? -9.146 -9.919 -5.988 1.00 93.12 121 ALA A N 1
ATOM 870 C CA . ALA A 1 121 ? -7.710 -9.801 -6.252 1.00 93.12 121 ALA A CA 1
ATOM 871 C C . ALA A 1 121 ? -7.022 -11.179 -6.218 1.00 93.12 121 ALA A C 1
ATOM 873 O O . ALA A 1 121 ? -6.241 -11.525 -7.102 1.00 93.12 121 ALA A O 1
ATOM 874 N N . MET A 1 122 ? -7.362 -12.019 -5.235 1.00 92.81 122 MET A N 1
ATOM 875 C CA . MET A 1 122 ? -6.802 -13.371 -5.127 1.00 92.81 122 MET A CA 1
ATOM 876 C C . MET A 1 122 ? -7.194 -14.281 -6.301 1.00 92.81 122 MET A C 1
ATOM 878 O O . MET A 1 122 ? -6.378 -15.098 -6.727 1.00 92.81 122 MET A O 1
ATOM 882 N N . GLN A 1 123 ? -8.411 -14.148 -6.832 1.00 92.62 123 GLN A N 1
ATOM 883 C CA . GLN A 1 123 ? -8.878 -14.903 -7.999 1.00 92.62 123 GLN A CA 1
ATOM 884 C C . GLN A 1 123 ? -8.115 -14.506 -9.264 1.00 92.62 123 GLN A C 1
ATOM 886 O O . GLN A 1 123 ? -7.643 -15.387 -9.985 1.00 92.62 123 GLN A O 1
ATOM 891 N N . VAL A 1 124 ? -7.923 -13.202 -9.495 1.00 90.62 124 VAL A N 1
ATOM 892 C CA . VAL A 1 124 ? -7.100 -12.696 -10.607 1.00 90.62 124 VAL A CA 1
ATOM 893 C C . VAL A 1 124 ? -5.687 -13.272 -10.521 1.00 90.62 124 VAL A C 1
ATOM 895 O O . VAL A 1 124 ? -5.175 -13.825 -11.492 1.00 90.62 124 VAL A O 1
ATOM 898 N N . LEU A 1 125 ? -5.072 -13.233 -9.339 1.00 87.06 125 LEU A N 1
ATOM 899 C CA . LEU A 1 125 ? -3.721 -13.758 -9.135 1.00 87.06 125 LEU A CA 1
ATOM 900 C C . LEU A 1 125 ? -3.618 -15.268 -9.342 1.00 87.06 125 LEU A C 1
ATOM 902 O O . LEU A 1 125 ? -2.627 -15.743 -9.897 1.00 87.06 125 LEU A O 1
ATOM 906 N N . ALA A 1 126 ? -4.626 -16.030 -8.916 1.00 87.62 126 ALA A N 1
ATOM 907 C CA . ALA A 1 126 ? -4.675 -17.468 -9.154 1.00 87.62 126 ALA A CA 1
ATOM 908 C C . ALA A 1 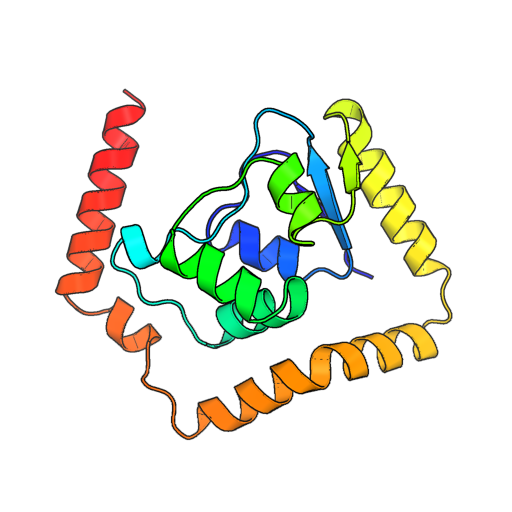126 ? -4.749 -17.793 -10.656 1.00 87.62 126 ALA A C 1
ATOM 910 O O . ALA A 1 126 ? -4.056 -18.704 -11.106 1.00 87.62 126 ALA A O 1
ATOM 911 N N . ALA A 1 127 ? -5.518 -17.019 -11.430 1.00 86.12 127 ALA A N 1
ATOM 912 C CA . ALA A 1 127 ? -5.621 -17.178 -12.881 1.00 86.12 127 ALA A CA 1
ATOM 913 C C . ALA A 1 127 ? -4.326 -16.776 -13.612 1.00 86.12 127 ALA A C 1
ATOM 915 O O . ALA A 1 127 ? -3.894 -17.454 -14.545 1.00 86.12 127 ALA A O 1
ATOM 916 N N . LEU A 1 128 ? -3.659 -15.707 -13.163 1.00 79.06 128 LEU A N 1
ATOM 917 C CA . LEU A 1 128 ? -2.422 -15.210 -13.774 1.00 79.06 128 LEU A CA 1
ATOM 918 C C . LEU A 1 128 ? -1.244 -16.180 -13.645 1.00 79.06 128 LEU A C 1
ATOM 920 O O . LEU A 1 128 ? -0.411 -16.228 -14.547 1.00 79.06 128 LEU A O 1
ATOM 924 N N . LYS A 1 129 ? -1.196 -17.007 -12.592 1.00 69.69 129 LYS A N 1
ATOM 925 C CA . LYS A 1 129 ? -0.161 -18.050 -12.442 1.00 69.69 129 LYS A CA 1
ATOM 926 C C . LYS A 1 129 ? -0.087 -19.023 -13.623 1.00 69.69 129 LYS A C 1
ATOM 928 O O . LYS A 1 129 ? 0.917 -19.709 -13.762 1.00 69.69 129 LYS A O 1
ATOM 933 N N . GLN A 1 130 ? -1.130 -19.100 -14.446 1.00 60.03 130 GLN A N 1
ATOM 934 C CA . GLN A 1 130 ? -1.193 -20.013 -15.582 1.00 60.03 130 GLN A CA 1
ATOM 935 C C . GLN A 1 130 ? -0.713 -19.378 -16.902 1.00 60.03 130 GLN A C 1
ATOM 937 O O . GLN A 1 130 ? -0.359 -20.120 -17.811 1.00 60.03 130 GLN A O 1
ATOM 942 N N . HIS A 1 131 ? -0.688 -18.038 -17.023 1.00 56.81 131 HIS A N 1
ATOM 943 C CA . HIS A 1 131 ? -0.516 -17.357 -18.324 1.00 56.81 131 HIS A CA 1
ATOM 944 C C . HIS A 1 131 ? 0.207 -15.993 -18.280 1.00 56.81 131 HIS A C 1
ATOM 946 O O . HIS A 1 131 ? 0.270 -15.305 -19.299 1.00 56.81 131 HIS A O 1
ATOM 952 N N . ALA A 1 132 ? 0.712 -15.541 -17.129 1.00 61.19 132 ALA A N 1
ATOM 953 C CA . ALA A 1 132 ? 1.368 -14.237 -17.039 1.00 61.19 132 ALA A CA 1
ATOM 954 C C . ALA A 1 132 ? 2.767 -14.247 -17.675 1.00 61.19 132 ALA A C 1
ATOM 956 O O . ALA A 1 132 ? 3.526 -15.202 -17.516 1.00 61.19 132 ALA A O 1
ATOM 957 N N . VAL A 1 133 ? 3.130 -13.133 -18.325 1.00 67.56 133 VAL A N 1
ATOM 958 C CA . VAL A 1 133 ? 4.537 -12.802 -18.590 1.00 67.56 133 VAL A CA 1
ATOM 959 C C . VAL A 1 133 ? 5.274 -12.856 -17.258 1.00 67.56 133 VAL A C 1
ATOM 961 O O . VAL A 1 133 ? 4.829 -12.241 -16.283 1.00 67.56 133 VAL A O 1
ATOM 964 N N . ASP A 1 134 ? 6.387 -13.583 -17.212 1.00 76.44 134 ASP A N 1
ATOM 965 C CA . ASP A 1 134 ? 7.223 -13.632 -16.022 1.00 76.44 134 ASP A CA 1
ATOM 966 C C . ASP A 1 134 ? 7.975 -12.302 -15.865 1.00 76.44 134 ASP A C 1
ATOM 968 O O . ASP A 1 134 ? 9.135 -12.137 -16.238 1.00 76.44 134 ASP A O 1
ATOM 972 N N . VAL A 1 135 ? 7.272 -11.321 -15.301 1.00 83.06 135 VAL A N 1
ATOM 973 C CA . VAL A 1 135 ? 7.822 -10.011 -14.945 1.00 83.06 135 VAL A CA 1
ATOM 974 C C . VAL A 1 135 ? 9.023 -10.161 -14.006 1.00 83.06 135 VAL A C 1
ATOM 976 O O . VAL A 1 135 ? 9.923 -9.325 -14.023 1.00 83.06 135 VAL A O 1
ATOM 979 N N . THR A 1 136 ? 9.072 -11.230 -13.207 1.00 79.69 136 THR A N 1
ATOM 980 C CA . THR A 1 136 ? 10.213 -11.479 -12.324 1.00 79.69 136 THR A CA 1
ATOM 981 C C . THR A 1 136 ? 11.428 -11.998 -13.089 1.00 79.69 136 THR A C 1
ATOM 983 O O . THR A 1 136 ? 12.546 -11.604 -12.767 1.00 79.69 136 THR A O 1
ATOM 986 N N . ALA A 1 137 ? 11.247 -12.756 -14.174 1.00 86.12 137 ALA A N 1
ATOM 987 C CA . ALA A 1 137 ? 12.338 -13.085 -15.092 1.00 86.12 137 ALA A CA 1
ATOM 988 C C . ALA A 1 137 ? 12.921 -11.828 -15.762 1.00 86.12 137 ALA A C 1
ATOM 990 O O . ALA A 1 137 ? 14.145 -11.705 -15.865 1.00 86.12 137 ALA A O 1
ATOM 991 N N . GLU A 1 138 ? 12.079 -10.855 -16.135 1.00 88.25 138 GLU A N 1
ATOM 992 C CA . GLU A 1 138 ? 12.537 -9.573 -16.698 1.00 88.25 138 GLU A CA 1
ATOM 993 C C . GLU A 1 138 ? 13.498 -8.828 -15.761 1.00 88.25 138 GLU A C 1
ATOM 995 O O . GLU A 1 138 ? 14.472 -8.229 -16.223 1.00 88.25 138 GLU A O 1
ATOM 1000 N N . TRP A 1 139 ? 13.293 -8.914 -14.441 1.00 88.75 139 TRP A N 1
ATOM 1001 C CA . TRP A 1 139 ? 14.178 -8.291 -13.447 1.00 88.75 139 TRP A CA 1
ATOM 1002 C C . TRP A 1 139 ? 15.613 -8.826 -13.491 1.00 88.75 139 TRP A C 1
ATOM 1004 O O . TRP A 1 139 ? 16.551 -8.141 -13.080 1.00 88.75 139 TRP A O 1
ATOM 1014 N N . HIS A 1 140 ? 15.806 -10.042 -14.003 1.00 89.94 140 HIS A N 1
ATOM 1015 C CA . HIS A 1 140 ? 17.117 -10.672 -14.097 1.00 89.94 140 HIS A CA 1
ATOM 1016 C C . HIS A 1 140 ? 17.856 -10.373 -15.406 1.00 89.94 140 HIS A C 1
ATOM 1018 O O . HIS A 1 140 ? 19.039 -10.731 -15.517 1.00 89.94 140 HIS A O 1
ATOM 1024 N N . THR A 1 141 ? 17.205 -9.701 -16.360 1.00 93.69 141 THR A N 1
ATOM 1025 C CA . THR A 1 141 ? 17.807 -9.325 -17.645 1.00 93.69 141 THR A CA 1
ATOM 1026 C C . THR A 1 141 ? 18.926 -8.291 -17.462 1.00 93.69 141 THR A C 1
ATOM 1028 O O . THR A 1 141 ? 18.875 -7.480 -16.530 1.00 93.69 141 THR A O 1
ATOM 1031 N N . PRO A 1 142 ? 19.940 -8.265 -18.353 1.00 95.56 142 PRO A N 1
ATOM 1032 C CA . PRO A 1 142 ? 21.001 -7.258 -18.303 1.00 95.56 142 PRO A CA 1
ATOM 1033 C C . PRO A 1 142 ? 20.462 -5.824 -18.314 1.00 95.56 142 PRO A C 1
ATOM 1035 O O . PRO A 1 142 ? 20.892 -5.007 -17.507 1.00 95.56 142 PRO A O 1
ATOM 1038 N N . ARG A 1 143 ? 19.453 -5.555 -19.156 1.00 94.25 143 ARG A N 1
ATOM 1039 C CA . ARG A 1 143 ? 18.802 -4.244 -19.285 1.00 94.25 143 ARG A CA 1
ATOM 1040 C C . ARG A 1 143 ? 18.257 -3.732 -17.949 1.00 94.25 143 ARG A C 1
ATOM 1042 O O . ARG A 1 143 ? 18.518 -2.591 -17.582 1.00 94.25 143 ARG A O 1
ATOM 1049 N N . VAL A 1 144 ? 17.495 -4.557 -17.225 1.00 92.75 144 VAL A N 1
ATOM 1050 C CA . VAL A 1 144 ? 16.884 -4.136 -15.952 1.00 92.75 144 VAL A CA 1
ATOM 1051 C C . VAL A 1 144 ? 17.934 -4.025 -14.847 1.00 92.75 144 VAL A C 1
ATOM 1053 O O . VAL A 1 144 ? 17.917 -3.059 -14.087 1.00 92.75 144 VAL A O 1
ATOM 1056 N N . LYS A 1 145 ? 18.898 -4.951 -14.786 1.00 93.69 145 LYS A N 1
ATOM 1057 C CA . LYS A 1 145 ? 20.014 -4.870 -13.828 1.00 93.69 145 LYS A CA 1
ATOM 1058 C C . LYS A 1 145 ? 20.841 -3.598 -14.008 1.00 93.69 145 LYS A C 1
ATOM 1060 O O . LYS A 1 145 ? 21.196 -2.964 -13.018 1.00 93.69 145 LYS A O 1
ATOM 1065 N N . GLU A 1 146 ? 21.120 -3.212 -15.249 1.00 95.25 146 GLU A N 1
ATOM 1066 C CA . GLU A 1 146 ? 21.845 -1.980 -15.552 1.00 95.25 146 GLU A CA 1
ATOM 1067 C C . GLU A 1 146 ? 21.049 -0.739 -15.126 1.00 95.25 146 GLU A C 1
ATOM 1069 O O . GLU A 1 146 ? 21.600 0.135 -14.457 1.00 95.25 146 GLU A O 1
ATOM 1074 N N . ALA A 1 147 ? 19.747 -0.692 -15.423 1.00 94.06 147 ALA A N 1
ATOM 1075 C CA . ALA A 1 147 ? 18.879 0.410 -15.008 1.00 94.06 147 ALA A CA 1
ATOM 1076 C C . ALA A 1 147 ? 18.825 0.562 -13.473 1.00 94.06 147 ALA A C 1
ATOM 1078 O O . ALA A 1 147 ? 18.998 1.664 -12.945 1.00 94.06 147 ALA A O 1
ATOM 1079 N N . ILE A 1 148 ? 18.693 -0.553 -12.741 1.00 93.00 148 ILE A N 1
ATOM 1080 C CA . ILE A 1 148 ? 18.760 -0.568 -11.272 1.00 93.00 148 ILE A CA 1
ATOM 1081 C C . ILE A 1 148 ? 20.119 -0.042 -10.791 1.00 93.00 148 ILE A C 1
ATOM 1083 O O . ILE A 1 148 ? 20.167 0.799 -9.893 1.00 93.00 148 ILE A O 1
ATOM 1087 N N . GLN A 1 149 ? 21.226 -0.492 -11.389 1.00 93.69 149 GLN A N 1
ATOM 1088 C CA . GLN A 1 149 ? 22.565 -0.050 -10.997 1.00 93.69 149 GLN A CA 1
ATOM 1089 C C . GLN A 1 149 ? 22.758 1.458 -11.214 1.00 93.69 149 GLN A C 1
ATOM 1091 O O . GLN A 1 149 ? 23.309 2.141 -10.348 1.00 93.69 149 GLN A O 1
ATOM 1096 N N . GLN A 1 150 ? 22.286 1.993 -12.342 1.00 93.50 150 GLN A N 1
ATOM 1097 C CA . GLN A 1 150 ? 22.331 3.426 -12.634 1.00 93.50 150 GLN A CA 1
ATOM 1098 C C . GLN A 1 150 ? 21.525 4.228 -11.603 1.00 93.50 150 GLN A C 1
ATOM 1100 O O . GLN A 1 150 ? 22.029 5.216 -11.062 1.00 93.50 150 GLN A O 1
ATOM 1105 N N . PHE A 1 151 ? 20.314 3.771 -11.272 1.00 92.31 151 PHE A N 1
ATOM 1106 C CA . PHE A 1 151 ? 19.466 4.398 -10.260 1.00 92.31 151 PHE A CA 1
ATOM 1107 C C . PHE A 1 151 ? 20.114 4.404 -8.868 1.00 92.31 151 PHE A C 1
ATOM 1109 O O . PHE A 1 151 ? 20.151 5.445 -8.205 1.00 92.31 151 PHE A O 1
ATOM 1116 N N . VAL A 1 152 ? 20.667 3.267 -8.431 1.00 92.12 152 VAL A N 1
ATOM 1117 C CA . VAL A 1 152 ? 21.376 3.153 -7.147 1.00 92.12 152 VAL A CA 1
ATOM 1118 C C . VAL A 1 152 ? 22.570 4.108 -7.108 1.00 92.12 152 VAL A C 1
ATOM 1120 O O . VAL A 1 152 ? 22.691 4.891 -6.167 1.00 92.12 152 VAL A O 1
ATOM 1123 N N . ASN A 1 153 ? 23.403 4.119 -8.153 1.00 93.12 153 ASN A N 1
ATOM 1124 C CA . ASN A 1 153 ? 24.571 5.000 -8.230 1.00 93.12 153 ASN A CA 1
ATOM 1125 C C . ASN A 1 153 ? 24.179 6.483 -8.163 1.00 93.12 153 ASN A C 1
ATOM 1127 O O . ASN A 1 153 ? 24.823 7.263 -7.462 1.00 93.12 153 ASN A O 1
ATOM 1131 N N . ALA A 1 154 ? 23.122 6.883 -8.874 1.00 90.12 154 ALA A N 1
ATOM 1132 C CA . ALA A 1 154 ? 22.628 8.257 -8.860 1.00 90.12 154 ALA A CA 1
ATOM 1133 C C . ALA A 1 154 ? 22.040 8.655 -7.497 1.00 90.12 154 ALA A C 1
ATOM 1135 O O . ALA A 1 154 ? 22.187 9.799 -7.075 1.00 90.12 154 ALA A O 1
ATOM 1136 N N . THR A 1 155 ? 21.389 7.720 -6.804 1.00 86.50 155 THR A N 1
ATOM 1137 C CA .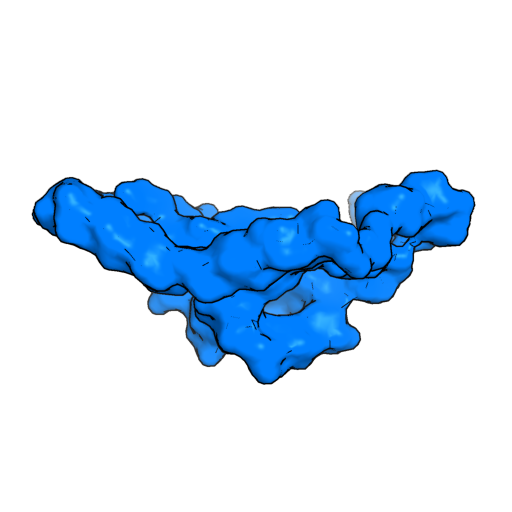 THR A 1 155 ? 20.768 7.968 -5.497 1.00 86.50 155 THR A CA 1
ATOM 1138 C C . THR A 1 155 ? 21.812 8.085 -4.390 1.00 86.50 155 THR A C 1
ATOM 1140 O O . THR A 1 155 ? 21.705 8.973 -3.549 1.00 86.50 155 THR A O 1
ATOM 1143 N N . LEU A 1 156 ? 22.842 7.233 -4.400 1.00 85.81 156 LEU A N 1
ATOM 1144 C CA . LEU A 1 156 ? 23.917 7.278 -3.405 1.00 85.81 156 LEU A CA 1
ATOM 1145 C C . LEU A 1 156 ? 24.773 8.542 -3.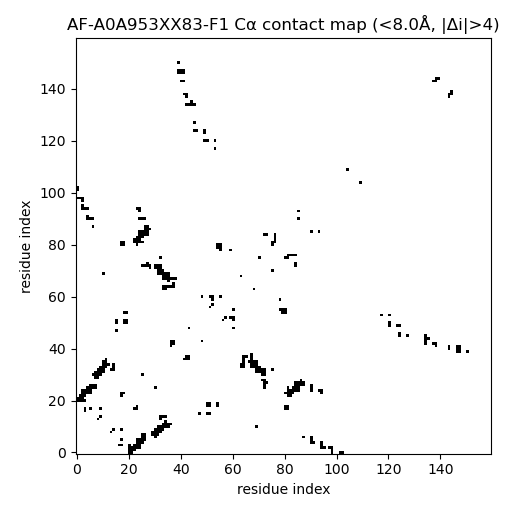544 1.00 85.81 156 LEU A C 1
ATOM 1147 O O . LEU A 1 156 ? 25.040 9.186 -2.540 1.00 85.81 156 LEU A O 1
ATOM 1151 N N . LYS A 1 157 ? 25.086 8.976 -4.772 1.00 79.12 157 LYS A N 1
ATOM 1152 C CA . LYS A 1 157 ? 25.831 10.228 -5.018 1.00 79.12 157 LYS A CA 1
ATOM 1153 C C . LYS A 1 157 ? 25.129 11.499 -4.533 1.00 79.12 157 LYS A C 1
ATOM 1155 O O . LYS A 1 157 ? 25.765 12.535 -4.448 1.00 79.12 157 LYS A O 1
ATOM 1160 N N . ARG A 1 158 ? 23.817 11.456 -4.281 1.00 71.38 158 ARG A N 1
ATOM 1161 C CA . ARG A 1 158 ? 23.050 12.597 -3.745 1.00 71.38 158 ARG A CA 1
ATOM 1162 C C . ARG A 1 158 ? 23.109 12.697 -2.217 1.00 71.38 158 ARG A C 1
ATOM 1164 O O . ARG A 1 158 ? 22.518 13.620 -1.666 1.00 71.38 158 ARG A O 1
ATOM 1171 N N . ARG A 1 159 ? 23.711 11.712 -1.541 1.00 58.84 159 ARG A N 1
ATOM 1172 C CA . ARG A 1 159 ? 23.859 11.671 -0.078 1.00 58.84 159 ARG A CA 1
ATOM 1173 C C . ARG A 1 159 ? 25.236 12.133 0.412 1.00 58.84 159 ARG A C 1
ATOM 1175 O O . ARG A 1 159 ? 25.374 12.293 1.622 1.00 58.84 159 ARG A O 1
ATOM 1182 N N . ASP A 1 160 ? 26.180 12.342 -0.504 1.00 46.28 160 ASP A N 1
ATOM 1183 C CA . ASP A 1 160 ? 27.483 12.978 -0.267 1.00 46.28 160 ASP A CA 1
ATOM 1184 C C . ASP A 1 160 ? 27.394 14.484 -0.566 1.00 46.28 160 ASP A C 1
ATOM 1186 O O . ASP A 1 160 ? 28.044 15.270 0.159 1.00 46.28 160 ASP A O 1
#

pLDDT: mean 93.83, std 8.73, range [46.28, 98.81]